Protein AF-A0A382SA93-F1 (afdb_monomer_lite)

InterPro domains:
  IPR006538 Cobalt chelatase, CobT subunit [PF06213] (8-144)

Structure (mmCIF, N/CA/C/O backbone):
data_AF-A0A382SA93-F1
#
_entry.id   AF-A0A382SA93-F1
#
loop_
_atom_site.group_PDB
_atom_site.id
_atom_site.type_symbol
_atom_site.label_atom_id
_atom_site.label_alt_id
_atom_site.label_comp_id
_atom_site.label_asym_id
_atom_site.label_entity_id
_atom_site.label_seq_id
_atom_site.pdbx_PDB_ins_code
_atom_site.Cartn_x
_atom_site.Cartn_y
_atom_site.Cartn_z
_atom_site.occupancy
_atom_site.B_iso_or_equiv
_atom_site.auth_seq_id
_atom_site.auth_comp_id
_atom_site.auth_asym_id
_atom_site.auth_atom_id
_atom_site.pdbx_PDB_model_num
ATOM 1 N N . MET A 1 1 ? 16.924 27.504 -15.536 1.00 53.50 1 MET A N 1
ATOM 2 C CA . MET A 1 1 ? 16.110 26.659 -14.627 1.00 53.50 1 MET A CA 1
ATOM 3 C C . MET A 1 1 ? 16.686 26.765 -13.222 1.00 53.50 1 MET A C 1
ATOM 5 O O . MET A 1 1 ? 17.904 26.706 -13.099 1.00 53.50 1 MET A O 1
ATOM 9 N N . SER A 1 2 ? 15.860 26.942 -12.186 1.00 67.31 2 SER A N 1
ATOM 10 C CA . SER A 1 2 ? 16.335 26.943 -10.791 1.00 67.31 2 SER A CA 1
ATOM 11 C C . SER A 1 2 ? 16.825 25.546 -10.375 1.00 67.31 2 SER A C 1
ATOM 13 O O . SER A 1 2 ? 16.361 24.535 -10.912 1.00 67.31 2 SER A O 1
ATOM 15 N N . LYS A 1 3 ? 17.764 25.467 -9.417 1.00 66.00 3 LYS A N 1
ATOM 16 C CA . LYS A 1 3 ? 18.255 24.184 -8.867 1.00 66.00 3 LYS A CA 1
ATOM 17 C C . LYS A 1 3 ? 17.110 23.316 -8.324 1.00 66.00 3 LYS A C 1
ATOM 19 O O . LYS A 1 3 ? 17.107 22.109 -8.548 1.00 66.00 3 LYS A O 1
ATOM 24 N N . GLU A 1 4 ? 16.116 23.930 -7.683 1.00 62.06 4 GLU A N 1
ATOM 25 C CA . GLU A 1 4 ? 14.923 23.246 -7.162 1.00 62.06 4 GLU A CA 1
ATOM 26 C C . GLU A 1 4 ? 14.037 22.665 -8.271 1.00 62.06 4 GLU A C 1
ATOM 28 O O . GLU A 1 4 ? 13.619 21.510 -8.184 1.00 62.06 4 GLU A O 1
ATOM 33 N N . GLY A 1 5 ? 13.810 23.417 -9.356 1.00 69.44 5 GLY A N 1
ATOM 34 C CA . GLY A 1 5 ? 13.069 22.920 -10.520 1.00 69.44 5 GLY A CA 1
ATOM 35 C C . GLY A 1 5 ? 13.755 21.721 -11.182 1.00 69.44 5 GLY A C 1
ATOM 36 O O . GLY A 1 5 ? 13.088 20.791 -11.631 1.00 69.44 5 GLY A O 1
ATOM 37 N N . ASN A 1 6 ? 15.092 21.693 -11.175 1.00 81.00 6 ASN A N 1
ATOM 38 C CA . ASN A 1 6 ? 15.869 20.554 -11.666 1.00 81.00 6 ASN A CA 1
ATOM 39 C C . ASN A 1 6 ? 15.702 19.307 -10.772 1.00 81.00 6 ASN A C 1
ATOM 41 O O . ASN A 1 6 ? 15.526 18.200 -11.279 1.00 81.00 6 ASN A O 1
ATOM 45 N N . LEU A 1 7 ? 15.695 19.462 -9.443 1.00 85.38 7 LEU A N 1
ATOM 46 C CA . LEU A 1 7 ? 15.497 18.337 -8.521 1.00 85.38 7 LEU A CA 1
ATOM 47 C C . LEU A 1 7 ? 14.106 17.701 -8.674 1.00 85.38 7 LEU A C 1
ATOM 49 O O . LEU A 1 7 ? 14.011 16.477 -8.791 1.00 85.38 7 LEU A O 1
ATOM 53 N N . LYS A 1 8 ? 13.042 18.515 -8.707 1.00 83.88 8 LYS A N 1
ATOM 54 C CA . LYS A 1 8 ? 11.658 18.028 -8.853 1.00 83.88 8 LYS A CA 1
ATOM 55 C C . LYS A 1 8 ? 11.468 17.255 -10.160 1.00 83.88 8 LYS A C 1
ATOM 57 O O . LYS A 1 8 ? 10.897 16.166 -10.153 1.00 83.88 8 LYS A O 1
ATOM 62 N N . GLU A 1 9 ? 12.014 17.764 -11.264 1.00 83.44 9 GLU A N 1
ATOM 63 C CA . GLU A 1 9 ? 11.938 17.095 -12.567 1.00 83.44 9 GLU A CA 1
ATOM 64 C C . GLU A 1 9 ? 12.712 15.766 -12.581 1.00 83.44 9 GLU A C 1
ATOM 66 O O . GLU A 1 9 ? 12.193 14.748 -13.043 1.00 83.44 9 GLU A O 1
ATOM 71 N N . ARG A 1 10 ? 13.922 15.724 -12.006 1.00 88.12 10 ARG A N 1
ATOM 72 C CA . ARG A 1 10 ? 14.692 14.473 -11.877 1.00 88.12 10 ARG A CA 1
ATOM 73 C C . ARG A 1 10 ? 13.966 13.441 -11.019 1.00 88.12 10 ARG A C 1
ATOM 75 O O . ARG A 1 10 ? 13.938 12.262 -11.372 1.00 88.12 10 ARG A O 1
ATOM 82 N N . PHE A 1 11 ? 13.351 13.870 -9.919 1.00 90.06 11 PHE A N 1
ATOM 83 C CA . PHE A 1 11 ? 12.553 12.986 -9.074 1.00 90.06 11 PHE A CA 1
ATOM 84 C C . PHE A 1 11 ? 11.340 12.435 -9.833 1.00 90.06 11 PHE A C 1
ATOM 86 O O . PHE A 1 11 ? 11.116 11.225 -9.830 1.00 90.06 11 PHE A O 1
ATOM 93 N N . LYS A 1 12 ? 10.622 13.284 -10.578 1.00 86.81 12 LYS A N 1
ATOM 94 C CA . LYS A 1 12 ? 9.511 12.870 -11.447 1.00 86.81 12 LYS A CA 1
ATOM 95 C C . LYS A 1 12 ? 9.940 11.798 -12.449 1.00 86.81 12 LYS A C 1
ATOM 97 O O . LYS A 1 12 ? 9.271 10.774 -12.586 1.00 86.81 12 LYS A O 1
ATOM 102 N N . GLN A 1 13 ? 11.075 11.996 -13.115 1.00 88.25 13 GLN A N 1
ATOM 103 C CA . GLN A 1 13 ? 11.628 11.026 -14.064 1.00 88.25 13 GLN A CA 1
ATOM 104 C C . GLN A 1 13 ? 11.987 9.695 -13.391 1.00 88.25 13 GLN A C 1
ATOM 106 O O . GLN A 1 13 ? 11.700 8.632 -13.949 1.00 88.25 13 GLN A O 1
ATOM 111 N N . ALA A 1 14 ? 12.553 9.731 -12.182 1.00 92.06 14 ALA A N 1
ATOM 112 C CA . ALA A 1 14 ? 12.871 8.530 -11.413 1.00 92.06 14 ALA A CA 1
ATOM 113 C C . ALA A 1 14 ? 11.608 7.751 -11.000 1.00 92.06 14 ALA A C 1
ATOM 115 O O . ALA A 1 14 ? 11.563 6.522 -11.137 1.00 92.06 14 ALA A O 1
ATOM 116 N N . LEU A 1 15 ? 10.565 8.455 -10.548 1.00 91.88 15 LEU A N 1
ATOM 117 C CA . LEU A 1 15 ? 9.261 7.869 -10.231 1.00 91.88 15 LEU A CA 1
ATOM 118 C C . LEU A 1 15 ? 8.642 7.188 -11.456 1.00 91.88 15 LEU A C 1
ATOM 120 O O . LEU A 1 15 ? 8.280 6.015 -11.396 1.00 91.88 15 LEU A O 1
ATOM 124 N N . LEU A 1 16 ? 8.592 7.892 -12.586 1.00 88.69 16 LEU A N 1
ATOM 125 C CA . LEU A 1 16 ? 8.036 7.385 -13.842 1.00 88.69 16 LEU A CA 1
ATOM 126 C C . LEU A 1 16 ? 8.785 6.158 -14.358 1.00 88.69 16 LEU A C 1
ATOM 128 O O . LEU A 1 16 ? 8.160 5.177 -14.755 1.00 88.69 16 LEU A O 1
ATOM 132 N N . SER A 1 17 ? 10.116 6.195 -14.333 1.00 90.50 17 SER A N 1
ATOM 133 C CA . SER A 1 17 ? 10.948 5.078 -14.789 1.00 90.50 17 SER A CA 1
ATOM 134 C C . SER A 1 17 ? 10.714 3.832 -13.938 1.00 90.50 17 SER A C 1
ATOM 136 O O . SER A 1 17 ? 10.541 2.743 -14.478 1.00 90.50 17 SER A O 1
ATOM 138 N N . THR A 1 18 ? 10.608 4.002 -12.617 1.00 92.94 18 THR A N 1
ATOM 139 C CA . THR A 1 18 ? 10.286 2.891 -11.711 1.00 92.94 18 THR A CA 1
ATOM 140 C C . THR A 1 18 ? 8.873 2.364 -11.975 1.00 92.94 18 THR A C 1
ATOM 142 O O . THR A 1 18 ? 8.683 1.159 -12.118 1.00 92.94 18 THR A O 1
ATOM 145 N N . ALA A 1 19 ? 7.882 3.251 -12.100 1.00 93.12 19 ALA A N 1
ATOM 146 C CA . ALA A 1 19 ? 6.489 2.868 -12.319 1.00 93.12 19 ALA A CA 1
ATOM 147 C C . ALA A 1 19 ? 6.297 2.050 -13.603 1.00 93.12 19 ALA A C 1
ATOM 149 O O . ALA A 1 19 ? 5.533 1.086 -13.599 1.00 93.12 19 ALA A O 1
ATOM 150 N N . LYS A 1 20 ? 7.005 2.392 -14.689 1.00 92.94 20 LYS A N 1
ATOM 151 C CA . LYS A 1 20 ? 6.997 1.613 -15.941 1.00 92.94 20 LYS A CA 1
ATOM 152 C C . LYS A 1 20 ? 7.441 0.178 -15.719 1.00 92.94 20 LYS A C 1
ATOM 154 O O . LYS A 1 20 ? 6.752 -0.734 -16.152 1.00 92.94 20 LYS A O 1
ATOM 159 N N . VAL A 1 21 ? 8.561 0.004 -15.021 1.00 93.88 21 VAL A N 1
ATOM 160 C CA . VAL A 1 21 ? 9.134 -1.317 -14.743 1.00 93.88 21 VAL A CA 1
ATOM 161 C C . VAL A 1 21 ? 8.233 -2.111 -13.800 1.00 93.88 21 VAL A C 1
ATOM 163 O O . VAL A 1 21 ? 7.975 -3.273 -14.055 1.00 93.88 21 VAL A O 1
ATOM 166 N N . ILE A 1 22 ? 7.699 -1.493 -12.742 1.00 95.00 22 ILE A N 1
ATOM 167 C CA . ILE A 1 22 ? 6.792 -2.183 -11.808 1.00 95.00 22 ILE A CA 1
ATOM 168 C C . ILE A 1 22 ? 5.497 -2.617 -12.507 1.00 95.00 22 ILE A C 1
ATOM 170 O O . ILE A 1 22 ? 4.982 -3.700 -12.240 1.00 95.00 22 ILE A O 1
ATOM 174 N N . SER A 1 23 ? 4.943 -1.757 -13.364 1.00 94.06 23 SER A N 1
ATOM 175 C CA . SER A 1 23 ? 3.649 -1.996 -14.013 1.00 94.06 23 SER A CA 1
ATOM 176 C C . SER A 1 23 ? 3.717 -2.836 -15.287 1.00 94.06 23 SER A C 1
ATOM 178 O O . SER A 1 23 ? 2.661 -3.152 -15.831 1.00 94.06 23 SER A O 1
ATOM 180 N N . ASP A 1 24 ? 4.918 -3.157 -15.778 1.00 91.94 24 ASP A N 1
ATOM 181 C CA . ASP A 1 24 ? 5.179 -3.668 -17.132 1.00 91.94 24 ASP A CA 1
ATOM 182 C C . ASP A 1 24 ? 4.532 -2.834 -18.256 1.00 91.94 24 ASP A C 1
ATOM 184 O O . ASP A 1 24 ? 4.317 -3.316 -19.369 1.00 91.94 24 ASP A O 1
ATOM 188 N N . ASP A 1 25 ? 4.222 -1.560 -17.995 1.00 87.69 25 ASP A N 1
ATOM 189 C CA . ASP A 1 25 ? 3.670 -0.657 -18.998 1.00 87.69 25 ASP A CA 1
ATOM 190 C C . ASP A 1 25 ? 4.678 0.416 -19.410 1.00 87.69 25 ASP A C 1
ATOM 192 O O . ASP A 1 25 ? 4.729 1.532 -18.880 1.00 87.69 25 ASP A O 1
ATOM 196 N N . TYR A 1 26 ? 5.442 0.095 -20.450 1.00 82.44 26 TYR A N 1
ATOM 197 C CA . TYR A 1 26 ? 6.391 1.014 -21.074 1.00 82.44 26 TYR A CA 1
ATOM 198 C C . TYR A 1 26 ? 5.718 2.175 -21.825 1.00 82.44 26 TYR A C 1
ATOM 200 O O . TYR A 1 26 ? 6.393 3.161 -22.146 1.00 82.44 26 TYR A O 1
ATOM 208 N N . LYS A 1 27 ? 4.398 2.111 -22.069 1.00 78.56 27 LYS A N 1
ATOM 209 C CA . LYS A 1 27 ? 3.625 3.164 -22.747 1.00 78.56 27 LYS A CA 1
ATOM 210 C C . LYS A 1 27 ? 3.255 4.324 -21.825 1.00 78.56 27 LYS A C 1
ATOM 212 O O . LYS A 1 27 ? 2.728 5.317 -22.324 1.00 78.56 27 LYS A O 1
ATOM 217 N N . ILE A 1 28 ? 3.543 4.258 -20.520 1.00 69.25 28 ILE A N 1
ATOM 218 C CA . ILE A 1 28 ? 3.392 5.411 -19.617 1.00 69.25 28 ILE A CA 1
ATOM 219 C C . ILE A 1 28 ? 4.270 6.553 -20.159 1.00 69.25 28 ILE A C 1
ATOM 221 O O . ILE A 1 28 ? 5.496 6.442 -20.215 1.00 69.25 28 ILE A O 1
ATOM 225 N N . LYS A 1 29 ? 3.664 7.651 -20.615 1.00 59.25 29 LYS A N 1
ATOM 226 C CA . LYS A 1 29 ? 4.391 8.798 -21.180 1.00 59.25 29 LYS A CA 1
ATOM 227 C C . LYS A 1 29 ? 4.483 9.936 -20.172 1.00 59.25 29 LYS A C 1
ATOM 229 O O . LYS A 1 29 ? 3.592 10.130 -19.356 1.00 59.25 29 LYS A O 1
ATOM 234 N N . ILE A 1 30 ? 5.578 10.690 -20.261 1.00 54.16 30 ILE A N 1
ATOM 235 C CA . ILE A 1 30 ? 5.707 11.989 -19.602 1.00 54.16 30 ILE A CA 1
ATOM 236 C C . ILE A 1 30 ? 5.034 12.993 -20.534 1.00 54.16 30 ILE A C 1
ATOM 238 O O . ILE A 1 30 ? 5.672 13.455 -21.480 1.00 54.16 30 ILE A O 1
ATOM 242 N N . ASP A 1 31 ? 3.757 13.307 -20.330 1.00 47.47 31 ASP A N 1
ATOM 243 C CA . ASP A 1 31 ? 3.177 14.429 -21.064 1.00 47.47 31 ASP A CA 1
ATOM 244 C C . ASP A 1 31 ? 3.765 15.724 -20.498 1.00 47.47 31 ASP A C 1
ATOM 246 O O . ASP A 1 31 ? 3.391 16.208 -19.433 1.00 47.47 31 ASP A O 1
ATOM 250 N N . LYS A 1 32 ? 4.749 16.277 -21.217 1.00 46.44 32 LYS A N 1
ATOM 251 C CA . LYS A 1 32 ? 5.369 17.570 -20.897 1.00 46.44 32 LYS A CA 1
ATOM 252 C C . LYS A 1 32 ? 4.448 18.760 -21.198 1.00 46.44 32 LYS A C 1
ATOM 254 O O . LYS A 1 32 ? 4.855 19.888 -20.944 1.00 46.44 32 LYS A O 1
ATOM 259 N N . LYS A 1 33 ? 3.255 18.544 -21.774 1.00 39.22 33 LYS A N 1
ATOM 260 C CA . LYS A 1 33 ? 2.460 19.642 -22.345 1.00 39.22 33 LYS A CA 1
ATOM 261 C C . LYS A 1 33 ? 0.947 19.668 -22.127 1.00 39.22 33 LYS A C 1
ATOM 263 O O . LYS A 1 33 ? 0.387 20.680 -22.513 1.00 39.22 33 LYS A O 1
ATOM 268 N N . ASN A 1 34 ? 0.267 18.693 -21.514 1.00 34.22 34 ASN A N 1
ATOM 269 C CA . ASN A 1 34 ? -1.204 18.759 -21.440 1.00 34.22 34 ASN A CA 1
ATOM 270 C C . ASN A 1 34 ? -1.802 18.309 -20.100 1.00 34.22 34 ASN A C 1
ATOM 272 O O . ASN A 1 34 ? -1.533 17.216 -19.617 1.00 34.22 34 ASN A O 1
ATOM 276 N N . LYS A 1 35 ? -2.687 19.161 -19.568 1.00 42.69 35 LYS A N 1
ATOM 277 C CA . LYS A 1 35 ? -3.517 19.000 -18.360 1.00 42.69 35 LYS A CA 1
ATOM 278 C C . LYS A 1 35 ? -4.678 17.988 -18.514 1.00 42.69 35 LYS A C 1
ATOM 280 O O . LYS A 1 35 ? -5.655 18.084 -17.781 1.00 42.69 35 LYS A O 1
ATOM 285 N N . SER A 1 36 ? -4.655 17.066 -19.483 1.00 43.81 36 SER A N 1
ATOM 286 C CA . SER A 1 36 ? -5.890 16.336 -19.847 1.00 43.81 36 SER A CA 1
ATOM 287 C C . SER A 1 36 ? -5.750 14.953 -20.504 1.00 43.81 36 SER A C 1
ATOM 289 O O . SER A 1 36 ? -6.687 14.496 -21.161 1.00 43.81 36 SER A O 1
ATOM 291 N N . SER A 1 37 ? -4.649 14.221 -20.322 1.00 37.34 37 SER A N 1
ATOM 292 C CA . SER A 1 37 ? -4.496 12.868 -20.888 1.00 37.34 37 SER A CA 1
ATOM 293 C C . SER A 1 37 ? -4.420 11.776 -19.813 1.00 37.34 37 SER A C 1
ATOM 295 O O . SER A 1 37 ? -3.552 11.763 -18.950 1.00 37.34 37 SER A O 1
ATOM 297 N N . LYS A 1 38 ? -5.349 10.815 -19.931 1.00 44.22 38 LYS A N 1
ATOM 298 C CA . LYS A 1 38 ? -5.686 9.641 -19.089 1.00 44.22 38 LYS A CA 1
ATOM 299 C C . LYS A 1 38 ? -4.559 8.632 -18.762 1.00 44.22 38 LYS A C 1
ATOM 301 O O . LYS A 1 38 ? -4.835 7.446 -18.583 1.00 44.22 38 LYS A O 1
ATOM 306 N N . ASN A 1 39 ? -3.301 9.041 -18.655 1.00 42.22 39 ASN A N 1
ATOM 307 C CA . ASN A 1 39 ? -2.175 8.133 -18.447 1.00 42.22 39 ASN A CA 1
ATOM 308 C C . ASN A 1 39 ? -1.451 8.455 -17.145 1.00 42.22 39 ASN A C 1
ATOM 310 O O . ASN A 1 39 ? -0.462 9.167 -17.172 1.00 42.22 39 ASN A O 1
ATOM 314 N N . MET A 1 40 ? -1.935 7.875 -16.035 1.00 47.38 40 MET A N 1
ATOM 315 C CA . MET A 1 40 ? -1.449 8.124 -14.671 1.00 47.38 40 MET A CA 1
ATOM 316 C C . MET A 1 40 ? -1.363 9.624 -14.384 1.00 47.38 40 MET A C 1
ATOM 318 O O . MET A 1 40 ? -0.351 10.241 -14.691 1.00 47.38 40 MET A O 1
ATOM 322 N N . ASP A 1 41 ? -2.386 10.194 -13.743 1.00 48.22 41 ASP A N 1
ATOM 323 C CA . ASP A 1 41 ? -2.268 11.517 -13.124 1.00 48.22 41 ASP A CA 1
ATOM 324 C C . ASP A 1 41 ? -1.146 11.454 -12.071 1.00 48.22 41 ASP A C 1
ATOM 326 O O . ASP A 1 41 ? -1.345 11.121 -10.894 1.00 48.22 41 ASP A O 1
ATOM 330 N N . PHE A 1 42 ? 0.084 11.664 -12.540 1.00 51.41 42 PHE A N 1
ATOM 331 C CA . PHE A 1 42 ? 1.222 12.060 -11.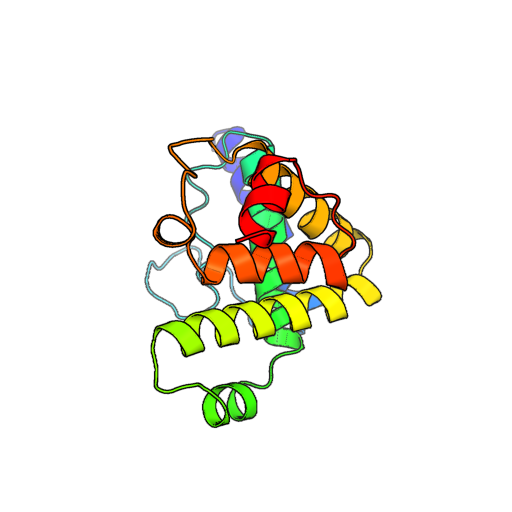748 1.00 51.41 42 PHE A CA 1
ATOM 332 C C . PHE A 1 42 ? 0.857 13.459 -11.308 1.00 51.41 42 PHE A C 1
ATOM 334 O O . PHE A 1 42 ? 0.976 14.402 -12.088 1.00 51.41 42 PHE A O 1
ATOM 341 N N . PHE A 1 43 ? 0.310 13.525 -10.095 1.00 53.78 43 PHE A N 1
ATOM 342 C CA . PHE A 1 43 ? -0.022 14.747 -9.386 1.00 53.78 43 PHE A CA 1
ATOM 343 C C . PHE A 1 43 ? 0.998 15.844 -9.702 1.00 53.78 43 PHE A C 1
ATOM 345 O O . PHE A 1 43 ? 2.202 15.572 -9.769 1.00 53.78 43 PHE A O 1
ATOM 352 N N . GLU A 1 44 ? 0.512 17.069 -9.899 1.00 55.19 44 GLU A N 1
ATOM 353 C CA . GLU A 1 44 ? 1.364 18.252 -9.909 1.00 55.19 44 GLU A CA 1
ATOM 354 C C . GLU A 1 44 ? 2.240 18.193 -8.646 1.00 55.19 44 GLU A C 1
ATOM 356 O O . GLU A 1 44 ? 1.756 18.262 -7.517 1.00 55.19 44 GLU A O 1
ATOM 361 N N . LEU A 1 45 ? 3.544 17.957 -8.837 1.00 63.69 45 LEU A N 1
ATOM 362 C CA . LEU A 1 45 ? 4.556 17.818 -7.781 1.00 63.69 45 LEU A CA 1
ATOM 363 C C . LEU A 1 45 ? 4.888 19.183 -7.147 1.00 63.69 45 LEU A C 1
ATOM 365 O O . LEU A 1 45 ? 6.030 19.463 -6.768 1.00 63.69 45 LEU A O 1
ATOM 369 N N . ASP A 1 46 ? 3.895 20.060 -7.067 1.00 57.81 46 ASP A N 1
ATOM 370 C CA . ASP A 1 46 ? 4.065 21.447 -6.662 1.00 57.81 46 ASP A CA 1
ATOM 371 C C . ASP A 1 46 ? 4.454 21.509 -5.179 1.00 57.81 46 ASP A C 1
ATOM 373 O O . ASP A 1 46 ? 5.358 22.261 -4.809 1.00 57.81 46 ASP A O 1
ATOM 377 N N . ASN A 1 47 ? 3.938 20.570 -4.375 1.00 65.19 47 ASN A N 1
ATOM 378 C CA . ASN A 1 47 ? 4.199 20.428 -2.939 1.00 65.19 47 ASN A CA 1
ATOM 379 C C . ASN A 1 47 ? 5.239 19.333 -2.618 1.00 65.19 47 ASN A C 1
ATOM 381 O O . ASN A 1 47 ? 4.932 18.352 -1.949 1.00 65.19 47 ASN A O 1
ATOM 385 N N . LEU A 1 48 ? 6.468 19.482 -3.121 1.00 79.62 48 LEU A N 1
ATOM 386 C CA . LEU A 1 48 ? 7.645 18.669 -2.758 1.00 79.62 48 LEU A CA 1
ATOM 387 C C . LEU A 1 48 ? 8.587 19.498 -1.875 1.00 79.62 48 LEU A C 1
ATOM 389 O O . LEU A 1 48 ? 9.646 19.935 -2.329 1.00 79.62 48 LEU A O 1
ATOM 393 N N . ASN A 1 49 ? 8.170 19.766 -0.638 1.00 83.31 49 ASN A N 1
ATOM 394 C CA . ASN A 1 49 ? 8.866 20.713 0.241 1.00 83.31 49 ASN A CA 1
ATOM 395 C C . ASN A 1 49 ? 9.599 20.006 1.388 1.00 83.31 49 ASN A C 1
ATOM 397 O O . ASN A 1 49 ? 10.588 20.513 1.909 1.00 83.31 49 ASN A O 1
ATOM 401 N N . THR A 1 50 ? 9.136 18.820 1.775 1.00 89.00 50 THR A N 1
ATOM 402 C CA . THR A 1 50 ? 9.647 18.059 2.915 1.00 89.00 50 THR A CA 1
ATOM 403 C C . THR A 1 50 ? 9.999 16.633 2.514 1.00 89.00 50 THR A C 1
ATOM 405 O O . THR A 1 50 ? 9.449 16.089 1.558 1.00 89.00 50 THR A O 1
ATOM 408 N N . ARG A 1 51 ? 10.868 15.969 3.288 1.00 90.75 51 ARG A N 1
ATOM 409 C CA . ARG A 1 51 ? 11.174 14.537 3.100 1.00 90.75 51 ARG A CA 1
ATOM 410 C C . ARG A 1 51 ? 9.906 13.670 3.087 1.00 90.75 51 ARG A C 1
ATOM 412 O O . ARG A 1 51 ? 9.834 12.714 2.319 1.00 90.75 51 ARG A O 1
ATOM 419 N N . PHE A 1 52 ? 8.911 14.019 3.904 1.00 90.69 52 PHE A N 1
ATOM 420 C CA . PHE A 1 52 ? 7.626 13.322 3.958 1.00 90.69 52 PHE A CA 1
ATOM 421 C C . PHE A 1 52 ? 6.898 13.354 2.616 1.00 90.69 52 PHE A C 1
ATOM 423 O O . PHE A 1 52 ? 6.354 12.331 2.203 1.00 90.69 52 PHE A O 1
ATOM 430 N N . ASP A 1 53 ? 6.962 14.478 1.900 1.00 89.88 53 ASP A N 1
ATOM 431 C CA . ASP A 1 53 ? 6.362 14.605 0.573 1.00 89.88 53 ASP A CA 1
ATOM 432 C C . ASP A 1 53 ? 7.028 13.645 -0.419 1.00 89.88 53 ASP A C 1
ATOM 434 O O . ASP A 1 53 ? 6.338 12.911 -1.125 1.00 89.88 53 ASP A O 1
ATOM 438 N N . PHE A 1 54 ? 8.365 13.570 -0.431 1.00 92.62 54 PHE A N 1
ATOM 439 C CA . PHE A 1 54 ? 9.097 12.639 -1.302 1.00 92.62 54 PHE A CA 1
ATOM 440 C C . PHE A 1 54 ? 8.717 11.178 -1.028 1.00 92.62 54 PHE A C 1
ATOM 442 O O . PHE A 1 54 ? 8.451 10.426 -1.969 1.00 92.62 54 PHE A O 1
ATOM 449 N N . ILE A 1 55 ? 8.653 10.779 0.246 1.00 94.44 55 ILE A N 1
ATOM 450 C CA . ILE A 1 55 ? 8.261 9.418 0.648 1.00 94.44 55 ILE A CA 1
ATOM 451 C C . ILE A 1 55 ? 6.824 9.128 0.212 1.00 94.44 55 ILE A C 1
ATOM 453 O O . ILE A 1 55 ? 6.562 8.081 -0.382 1.00 94.44 55 ILE A O 1
ATOM 457 N N . LYS A 1 56 ? 5.907 10.070 0.452 1.00 93.19 56 LYS A N 1
ATOM 458 C CA . LYS A 1 56 ? 4.499 9.945 0.076 1.00 93.19 56 LYS A CA 1
ATOM 459 C C . LYS A 1 56 ? 4.342 9.758 -1.428 1.00 93.19 56 LYS A C 1
ATOM 461 O O . LYS A 1 56 ? 3.740 8.775 -1.853 1.00 93.19 56 LYS A O 1
ATOM 466 N N . TYR A 1 57 ? 4.932 10.636 -2.239 1.00 92.00 57 TYR A N 1
ATOM 467 C CA . TYR A 1 57 ? 4.852 10.525 -3.697 1.00 92.00 57 TYR A CA 1
ATOM 468 C C . TYR A 1 57 ? 5.473 9.232 -4.215 1.00 92.00 57 TYR A C 1
ATOM 470 O O . TYR A 1 57 ? 4.933 8.618 -5.141 1.00 92.00 57 TYR A O 1
ATOM 478 N N . ARG A 1 58 ? 6.589 8.796 -3.620 1.00 94.69 58 ARG A N 1
ATOM 479 C CA . ARG A 1 58 ? 7.222 7.531 -3.984 1.00 94.69 58 ARG A CA 1
ATOM 480 C C . ARG A 1 58 ? 6.307 6.347 -3.695 1.00 94.69 58 ARG A C 1
ATOM 482 O O . ARG A 1 58 ? 6.038 5.565 -4.603 1.00 94.69 58 ARG A O 1
ATOM 489 N N . ALA A 1 59 ? 5.795 6.250 -2.472 1.00 95.50 59 ALA A N 1
ATOM 490 C CA . ALA A 1 59 ? 4.889 5.186 -2.064 1.00 95.50 59 ALA A CA 1
ATOM 491 C C . ALA A 1 59 ? 3.596 5.189 -2.896 1.00 95.50 59 ALA A C 1
ATOM 493 O O . ALA A 1 59 ? 3.180 4.156 -3.405 1.00 95.50 59 ALA A O 1
ATOM 494 N N . GLU A 1 60 ? 2.969 6.341 -3.120 1.00 93.75 60 GLU A N 1
ATOM 495 C CA . GLU A 1 60 ? 1.743 6.414 -3.923 1.00 93.75 60 GLU A CA 1
ATOM 496 C C . GLU A 1 60 ? 1.976 6.022 -5.388 1.00 93.75 60 GLU A C 1
ATOM 498 O O . GLU A 1 60 ? 1.139 5.341 -5.985 1.00 93.75 60 GLU A O 1
ATOM 503 N N . THR A 1 61 ? 3.119 6.404 -5.964 1.00 93.75 61 THR A N 1
ATOM 504 C CA . THR A 1 61 ? 3.485 6.010 -7.331 1.00 93.75 61 THR A CA 1
ATOM 505 C C . THR A 1 61 ? 3.702 4.503 -7.432 1.00 93.75 61 THR A C 1
ATOM 507 O O . THR A 1 61 ? 3.113 3.858 -8.304 1.00 93.75 61 THR A O 1
ATOM 510 N N . ASP A 1 62 ? 4.514 3.939 -6.534 1.00 95.94 62 ASP A N 1
ATOM 511 C CA . ASP A 1 62 ? 4.812 2.506 -6.515 1.00 95.94 62 ASP A CA 1
ATOM 512 C C . ASP A 1 62 ? 3.511 1.698 -6.313 1.00 95.94 62 ASP A C 1
ATOM 514 O O . ASP A 1 62 ? 3.256 0.739 -7.040 1.00 95.94 62 ASP A O 1
ATOM 518 N N . SER A 1 63 ? 2.621 2.145 -5.419 1.00 96.06 63 SER A N 1
ATOM 519 C CA . SER A 1 63 ? 1.305 1.535 -5.162 1.00 96.06 63 SER A CA 1
ATOM 520 C C . SER A 1 63 ? 0.409 1.515 -6.407 1.00 96.06 63 SER A C 1
ATOM 522 O O . SER A 1 63 ? -0.131 0.469 -6.784 1.00 96.06 63 SER A O 1
ATOM 524 N N . LYS A 1 64 ? 0.294 2.646 -7.118 1.00 93.69 64 LYS A N 1
ATOM 525 C CA . LYS A 1 64 ? -0.474 2.722 -8.373 1.00 93.69 64 LYS A CA 1
ATOM 526 C C . LYS A 1 64 ? 0.103 1.794 -9.446 1.00 93.69 64 LYS A C 1
ATOM 528 O O . LYS A 1 64 ? -0.662 1.158 -10.176 1.00 93.69 64 LYS A O 1
ATOM 533 N N . ALA A 1 65 ? 1.430 1.711 -9.550 1.00 95.50 65 ALA A N 1
ATOM 534 C CA . ALA A 1 65 ? 2.096 0.842 -10.516 1.00 95.50 65 ALA A CA 1
ATOM 535 C C . ALA A 1 65 ? 1.848 -0.641 -10.202 1.00 95.50 65 ALA A C 1
ATOM 537 O O . ALA A 1 65 ? 1.492 -1.403 -11.101 1.00 95.50 65 ALA A O 1
ATOM 538 N N . LEU A 1 66 ? 1.927 -1.032 -8.927 1.00 97.00 66 LEU A N 1
ATOM 539 C CA . LEU A 1 66 ? 1.588 -2.382 -8.474 1.00 97.00 66 LEU A CA 1
ATOM 540 C C . LEU A 1 66 ? 0.126 -2.729 -8.728 1.00 97.00 66 LEU A C 1
ATOM 542 O O . LEU A 1 66 ? -0.169 -3.827 -9.192 1.00 97.00 66 LEU A O 1
ATOM 546 N N . ARG A 1 67 ? -0.802 -1.802 -8.473 1.00 96.06 67 ARG A N 1
ATOM 547 C CA . ARG A 1 67 ? -2.215 -2.028 -8.794 1.00 96.06 67 ARG A CA 1
ATOM 548 C C . ARG A 1 67 ? -2.399 -2.275 -10.286 1.00 96.06 67 ARG A C 1
ATOM 550 O O . ARG A 1 67 ? -3.133 -3.177 -10.661 1.00 96.06 67 ARG A O 1
ATOM 557 N N . LYS A 1 68 ? -1.710 -1.525 -11.146 1.00 94.75 68 LYS A N 1
ATOM 558 C CA . LYS A 1 68 ? -1.752 -1.760 -12.594 1.00 94.75 68 LYS A CA 1
ATOM 559 C C . LYS A 1 68 ? -1.191 -3.131 -12.989 1.00 94.75 68 LYS A C 1
ATOM 561 O O . LYS A 1 68 ? -1.755 -3.769 -13.869 1.00 94.75 68 LYS A O 1
ATOM 566 N N . LYS A 1 69 ? -0.125 -3.578 -12.321 1.00 95.50 69 LYS A N 1
ATOM 567 C CA . LYS A 1 69 ? 0.501 -4.888 -12.535 1.00 95.50 69 LYS A CA 1
ATOM 568 C C . LYS A 1 69 ? -0.386 -6.054 -12.089 1.00 95.50 69 LYS A C 1
ATOM 570 O O . LYS A 1 69 ? -0.505 -7.042 -12.806 1.00 95.50 69 LYS A O 1
ATOM 575 N N . PHE A 1 70 ? -0.967 -5.957 -10.893 1.00 96.75 70 PHE A N 1
ATOM 576 C CA . PHE A 1 70 ? -1.576 -7.091 -10.186 1.00 96.75 70 PHE A CA 1
ATOM 577 C C . PHE A 1 70 ? -3.104 -7.068 -10.125 1.00 96.75 70 PHE A C 1
ATOM 579 O O . PHE A 1 70 ? -3.713 -8.076 -9.754 1.00 96.75 70 PHE A O 1
ATOM 586 N N . SER A 1 71 ? -3.745 -5.946 -10.452 1.00 96.50 71 SER A N 1
ATOM 587 C CA . SER A 1 71 ? -5.202 -5.845 -10.471 1.00 96.50 71 SER A CA 1
ATOM 588 C C . SER A 1 71 ? -5.743 -6.168 -11.856 1.00 96.50 71 SER A C 1
ATOM 590 O O . SER A 1 71 ? -5.424 -5.507 -12.847 1.00 96.50 71 SER A O 1
ATOM 592 N N . ASN A 1 72 ? -6.628 -7.160 -11.930 1.00 96.62 72 ASN A N 1
ATOM 593 C CA . ASN A 1 72 ? -7.401 -7.402 -13.138 1.00 96.62 72 ASN A CA 1
ATOM 594 C C . ASN A 1 72 ? -8.638 -6.496 -13.133 1.00 96.62 72 ASN A C 1
ATOM 596 O O . ASN A 1 72 ? -9.596 -6.740 -12.403 1.00 96.62 72 ASN A O 1
ATOM 600 N N . ASN A 1 73 ? -8.647 -5.475 -13.992 1.00 94.06 73 ASN A N 1
ATOM 601 C CA . ASN A 1 73 ? -9.724 -4.482 -14.036 1.00 94.06 73 ASN A CA 1
ATOM 602 C C . ASN A 1 73 ? -11.109 -5.083 -14.344 1.00 94.06 73 ASN A C 1
ATOM 604 O O . ASN A 1 73 ? -12.117 -4.554 -13.881 1.00 94.06 73 ASN A O 1
ATOM 608 N N . ARG A 1 74 ? -11.184 -6.179 -15.115 1.00 97.06 74 ARG A N 1
ATOM 609 C CA . ARG A 1 74 ? -12.458 -6.854 -15.413 1.00 97.06 74 ARG A CA 1
ATOM 610 C C . ARG A 1 74 ? -13.005 -7.533 -14.160 1.00 97.06 74 ARG A C 1
ATOM 612 O O . ARG A 1 74 ? -14.164 -7.320 -13.824 1.00 97.06 74 ARG A O 1
ATOM 619 N N . VAL A 1 75 ? -12.165 -8.292 -13.455 1.00 97.50 75 VAL A N 1
ATOM 620 C CA . VAL A 1 75 ? -12.539 -8.977 -12.204 1.00 97.50 75 VAL A CA 1
ATOM 621 C C . VAL A 1 75 ? -12.855 -7.967 -11.102 1.00 97.50 75 VAL A C 1
ATOM 623 O O . VAL A 1 75 ? -13.865 -8.105 -10.419 1.00 97.50 75 VAL A O 1
ATOM 626 N N . TYR A 1 76 ? -12.040 -6.921 -10.970 1.00 97.06 76 TYR A N 1
ATOM 627 C CA . TYR A 1 76 ? -12.256 -5.847 -10.004 1.00 97.06 76 TYR A CA 1
ATOM 628 C C . TYR A 1 76 ? -13.612 -5.154 -10.214 1.00 97.06 76 TYR A C 1
ATOM 630 O O . TYR A 1 76 ? -14.372 -4.972 -9.269 1.00 97.06 76 TYR A O 1
ATOM 638 N N . LYS A 1 77 ? -13.959 -4.812 -11.463 1.00 96.75 77 LYS A N 1
ATOM 639 C CA . LYS A 1 77 ? -15.252 -4.186 -11.780 1.00 96.75 77 LYS A CA 1
ATOM 640 C C . LYS A 1 77 ? -16.435 -5.130 -11.593 1.00 96.75 77 LYS A C 1
ATOM 642 O O . LYS A 1 77 ? -17.484 -4.674 -11.154 1.00 96.75 77 LYS A O 1
ATOM 647 N N . LEU A 1 78 ? -16.273 -6.414 -11.919 1.00 97.62 78 LEU A N 1
ATOM 648 C CA . LEU A 1 78 ? -17.324 -7.420 -11.746 1.00 97.62 78 LEU A CA 1
ATOM 649 C C . LEU A 1 78 ? -17.725 -7.576 -10.272 1.00 97.62 78 LEU A C 1
ATOM 651 O O . LEU A 1 78 ? -18.900 -7.760 -9.978 1.00 97.62 78 LEU A O 1
ATOM 655 N N . ASN A 1 79 ? -16.755 -7.462 -9.363 1.00 96.31 79 ASN A N 1
ATOM 656 C CA . ASN A 1 79 ? -16.955 -7.617 -7.921 1.00 96.31 79 ASN A CA 1
ATOM 657 C C . ASN A 1 79 ? -17.150 -6.282 -7.179 1.00 96.31 79 ASN A C 1
ATOM 659 O O . ASN A 1 79 ? -17.184 -6.268 -5.950 1.00 96.31 79 ASN A O 1
ATOM 663 N N . LEU A 1 80 ? -17.257 -5.157 -7.895 1.00 96.25 80 LEU A N 1
ATOM 664 C CA . LEU A 1 80 ? -17.361 -3.837 -7.281 1.00 96.25 80 LEU A CA 1
ATOM 665 C C . LEU A 1 80 ? -18.696 -3.698 -6.521 1.00 96.25 80 LEU A C 1
ATOM 667 O O . LEU A 1 80 ? -19.759 -3.798 -7.143 1.00 96.25 80 LEU A O 1
ATOM 671 N N . PRO A 1 81 ? -18.683 -3.417 -5.204 1.00 96.31 81 PRO A N 1
ATOM 672 C CA . PRO A 1 81 ? -19.915 -3.250 -4.444 1.00 96.31 81 PRO A CA 1
ATOM 673 C C . PRO A 1 81 ? -20.737 -2.045 -4.915 1.00 96.31 81 PRO A C 1
ATOM 675 O O . PRO A 1 81 ? -20.190 -1.005 -5.285 1.00 96.31 81 PRO A O 1
ATOM 678 N N . LYS A 1 82 ? -22.069 -2.166 -4.835 1.00 93.88 82 LYS A N 1
ATOM 679 C CA . LYS A 1 82 ? -22.999 -1.063 -5.139 1.00 93.88 82 LYS A CA 1
ATOM 680 C C . LYS A 1 82 ? -23.071 -0.023 -4.015 1.00 93.88 82 LYS A C 1
ATOM 682 O O . LYS A 1 82 ? -23.241 1.159 -4.289 1.00 93.88 82 LYS A O 1
ATOM 687 N N . ASN A 1 83 ? -22.952 -0.459 -2.759 1.00 94.19 83 ASN A N 1
ATOM 688 C CA . 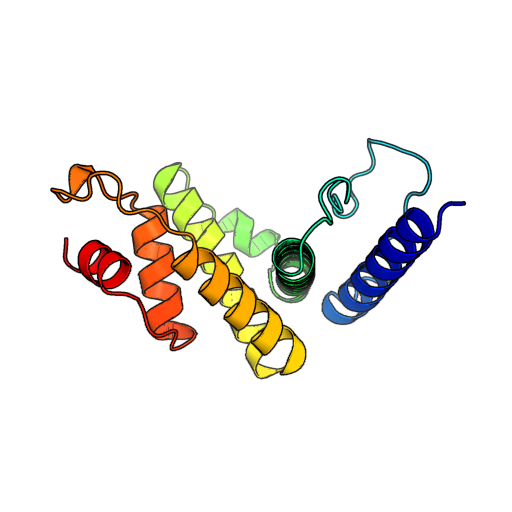ASN A 1 83 ? -22.960 0.425 -1.593 1.00 94.19 83 ASN A CA 1
ATOM 689 C C . ASN A 1 83 ? -21.649 1.229 -1.521 1.00 94.19 83 ASN A C 1
ATOM 691 O O . ASN A 1 83 ? -20.568 0.650 -1.633 1.00 94.19 83 ASN A O 1
ATOM 695 N N . SER A 1 84 ? -21.745 2.544 -1.310 1.00 89.75 84 SER A N 1
ATOM 696 C CA . SER A 1 84 ? -20.596 3.459 -1.288 1.00 89.75 84 SER A CA 1
ATOM 697 C C . SER A 1 84 ? -19.573 3.116 -0.202 1.00 89.75 84 SER A C 1
ATOM 699 O O . SER A 1 84 ? -18.383 3.045 -0.500 1.00 89.75 84 SER A O 1
ATOM 701 N N . SER A 1 85 ? -20.018 2.833 1.022 1.00 88.38 85 SER A N 1
ATOM 702 C CA . SER A 1 85 ? -19.141 2.440 2.130 1.00 88.38 85 SER A CA 1
ATOM 703 C C . SER A 1 85 ? -18.414 1.130 1.821 1.00 88.38 85 SER A C 1
ATOM 705 O O . SER A 1 85 ? -17.191 1.063 1.920 1.00 88.38 85 SER A O 1
ATOM 707 N N . CYS A 1 86 ? -19.133 0.101 1.358 1.00 94.00 86 CYS A N 1
ATOM 708 C CA . CYS A 1 86 ? -18.518 -1.170 0.956 1.00 94.00 86 CYS A CA 1
ATOM 709 C C . CYS A 1 86 ? -17.543 -0.994 -0.214 1.00 94.00 86 CYS A C 1
ATOM 711 O O . CYS A 1 86 ? -16.511 -1.660 -0.260 1.00 94.00 86 CYS A O 1
ATOM 713 N N . LYS A 1 87 ? -17.848 -0.090 -1.149 1.00 96.06 87 LYS A N 1
ATOM 714 C CA . LYS A 1 87 ? -16.979 0.227 -2.281 1.00 96.06 87 LYS A CA 1
ATOM 715 C C . LYS A 1 87 ? -15.643 0.812 -1.819 1.00 96.06 87 LYS A C 1
ATOM 717 O O . LYS A 1 87 ? -14.613 0.363 -2.312 1.00 96.06 87 LYS A O 1
ATOM 722 N N . SER A 1 88 ? -15.639 1.733 -0.853 1.00 95.00 88 SER A N 1
ATOM 723 C CA . SER A 1 88 ? -14.397 2.280 -0.283 1.00 95.00 88 SER A CA 1
ATOM 724 C C . SER A 1 88 ? -13.547 1.209 0.407 1.00 95.00 88 SER A C 1
ATOM 726 O O . SER A 1 88 ? -12.332 1.171 0.212 1.00 95.00 88 SER A O 1
ATOM 728 N N . LEU A 1 89 ? -14.173 0.293 1.157 1.00 97.12 89 LEU A N 1
ATOM 729 C CA . LEU A 1 89 ? -13.465 -0.836 1.776 1.00 97.12 89 LEU A CA 1
ATOM 730 C C . LEU A 1 89 ? -12.887 -1.785 0.719 1.00 97.12 89 LEU A C 1
ATOM 732 O O . LEU A 1 89 ? -11.732 -2.200 0.815 1.00 97.12 89 LEU A O 1
ATOM 736 N N . TYR A 1 90 ? -13.660 -2.082 -0.325 1.00 97.56 90 TYR A N 1
ATOM 737 C CA . TYR A 1 90 ? -13.222 -2.922 -1.435 1.00 97.56 90 TYR A CA 1
ATOM 738 C C . TYR A 1 90 ? -12.037 -2.301 -2.190 1.00 97.56 90 TYR A C 1
ATOM 740 O O . TYR A 1 90 ? -11.020 -2.961 -2.401 1.00 97.56 90 TYR A O 1
ATOM 748 N N . GLU A 1 91 ? -12.116 -1.013 -2.522 1.00 96.62 91 GLU A N 1
ATOM 749 C CA . GLU A 1 91 ? -11.023 -0.243 -3.127 1.00 96.62 91 GLU A CA 1
ATOM 750 C C . GLU A 1 91 ? -9.742 -0.285 -2.291 1.00 96.62 91 GLU A C 1
ATOM 752 O O . GLU A 1 91 ? -8.659 -0.540 -2.829 1.00 96.62 91 GLU A O 1
ATOM 757 N N . LEU A 1 92 ? -9.866 -0.083 -0.979 1.00 97.31 92 LEU A N 1
ATOM 758 C CA . LEU A 1 92 ? -8.734 -0.121 -0.063 1.00 97.31 92 LEU A CA 1
ATOM 759 C C . LEU A 1 92 ? -8.133 -1.528 0.050 1.00 97.31 92 LEU A C 1
ATOM 761 O O . LEU A 1 92 ? -6.911 -1.674 0.011 1.00 97.31 92 LEU A O 1
ATOM 765 N N . SER A 1 93 ? -8.971 -2.564 0.135 1.00 97.50 93 SER A N 1
ATOM 766 C CA . SER A 1 93 ? -8.507 -3.954 0.188 1.00 97.50 93 SER A CA 1
ATOM 767 C C . SER A 1 93 ? -7.730 -4.345 -1.070 1.00 97.50 93 SER A C 1
ATOM 769 O O . SER A 1 93 ? -6.664 -4.948 -0.966 1.00 97.50 93 SER A O 1
ATOM 771 N N . GLU A 1 94 ? -8.194 -3.932 -2.253 1.00 98.19 94 GLU A N 1
ATOM 772 C CA . GLU A 1 94 ? -7.523 -4.239 -3.517 1.00 98.19 94 GLU A CA 1
ATOM 773 C C . GLU A 1 94 ? -6.184 -3.508 -3.638 1.00 98.19 94 GLU A C 1
ATOM 775 O O . GLU A 1 94 ? -5.197 -4.086 -4.105 1.00 98.19 94 GLU A O 1
ATOM 780 N N . LYS A 1 95 ? -6.125 -2.251 -3.181 1.00 97.56 95 LYS A N 1
ATOM 781 C CA . LYS A 1 95 ? -4.869 -1.504 -3.066 1.00 97.56 95 LYS A CA 1
ATOM 782 C C . LYS A 1 95 ? -3.876 -2.268 -2.181 1.00 97.56 95 LYS A C 1
ATOM 784 O O . LYS A 1 95 ? -2.777 -2.572 -2.639 1.00 97.56 95 LYS A O 1
ATOM 789 N N . ILE A 1 96 ? -4.276 -2.628 -0.961 1.00 97.38 96 ILE A N 1
ATOM 790 C CA . ILE A 1 96 ? -3.408 -3.321 0.004 1.00 97.38 96 ILE A CA 1
ATOM 791 C C . ILE A 1 96 ? -2.982 -4.701 -0.508 1.00 97.38 96 ILE A C 1
ATOM 793 O O . ILE A 1 96 ? -1.816 -5.063 -0.376 1.00 97.38 96 ILE A O 1
ATOM 797 N N . ARG A 1 97 ? -3.876 -5.450 -1.162 1.00 97.88 97 ARG A N 1
ATOM 798 C CA . ARG A 1 97 ? -3.548 -6.740 -1.785 1.00 97.88 97 ARG A CA 1
ATOM 799 C C . ARG A 1 97 ? -2.427 -6.595 -2.816 1.00 97.88 97 ARG A C 1
ATOM 801 O O . ARG A 1 97 ? -1.477 -7.375 -2.803 1.00 97.88 97 ARG A O 1
ATOM 808 N N . CYS A 1 98 ? -2.516 -5.594 -3.693 1.00 98.00 98 CYS A N 1
ATOM 809 C CA . CYS A 1 98 ? -1.484 -5.334 -4.699 1.00 98.00 98 CYS A CA 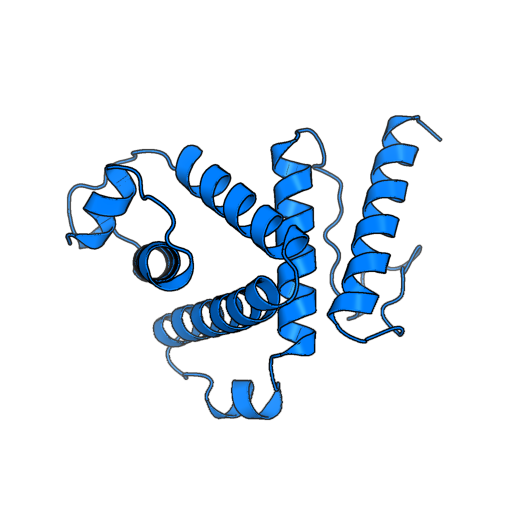1
ATOM 810 C C . CYS A 1 98 ? -0.161 -4.880 -4.063 1.00 98.00 98 CYS A C 1
ATOM 812 O O . CYS A 1 98 ? 0.906 -5.323 -4.491 1.00 98.00 98 CYS A O 1
ATOM 814 N N . GLU A 1 99 ? -0.216 -4.032 -3.033 1.00 97.81 99 GLU A N 1
ATOM 815 C CA . GLU A 1 99 ? 0.966 -3.600 -2.278 1.00 97.81 99 GLU A CA 1
ATOM 816 C C . GLU A 1 99 ? 1.651 -4.762 -1.551 1.00 97.81 99 GLU A C 1
ATOM 818 O O . GLU A 1 99 ? 2.880 -4.843 -1.558 1.00 97.81 99 GLU A O 1
ATOM 823 N N . LEU A 1 100 ? 0.879 -5.683 -0.967 1.00 97.12 100 LEU A N 1
ATOM 824 C CA . LEU A 1 100 ? 1.392 -6.874 -0.293 1.00 97.12 100 LEU A CA 1
ATOM 825 C C . LEU A 1 100 ? 2.118 -7.794 -1.280 1.00 97.12 100 LEU A C 1
ATOM 827 O O . LEU A 1 100 ? 3.260 -8.174 -1.027 1.00 97.12 100 LEU A O 1
ATOM 831 N N . LEU A 1 101 ? 1.503 -8.081 -2.434 1.00 97.31 101 LEU A N 1
ATOM 832 C CA . LEU A 1 101 ? 2.139 -8.860 -3.503 1.00 97.31 101 LEU A CA 1
ATOM 833 C C . LEU A 1 101 ? 3.444 -8.208 -3.975 1.00 97.31 101 LEU A C 1
ATOM 835 O O . LEU A 1 101 ? 4.481 -8.868 -4.047 1.00 97.31 101 LEU A O 1
ATOM 839 N N . GLY A 1 102 ? 3.425 -6.896 -4.221 1.00 96.88 102 GLY A N 1
ATOM 840 C CA . GLY A 1 102 ? 4.631 -6.155 -4.585 1.00 96.88 102 GLY A CA 1
ATOM 841 C C . GLY A 1 102 ? 5.706 -6.175 -3.506 1.00 96.88 102 GLY A C 1
ATOM 842 O O . GLY A 1 102 ? 6.888 -6.269 -3.820 1.00 96.88 102 GLY A O 1
ATOM 843 N N . SER A 1 103 ? 5.311 -6.136 -2.236 1.00 96.12 103 SER A N 1
ATOM 844 C CA . SER A 1 103 ? 6.233 -6.132 -1.097 1.00 96.12 103 SER A CA 1
ATOM 845 C C . SER A 1 103 ? 6.965 -7.457 -0.902 1.00 96.12 103 SER A C 1
ATOM 847 O O . SER A 1 103 ? 8.058 -7.459 -0.335 1.00 96.12 103 SER A O 1
ATOM 849 N N . ILE A 1 104 ? 6.388 -8.567 -1.372 1.00 95.62 104 ILE A N 1
ATOM 850 C CA . ILE A 1 104 ? 7.057 -9.876 -1.409 1.00 95.62 104 ILE A CA 1
ATOM 851 C C . ILE A 1 104 ? 8.187 -9.857 -2.446 1.00 95.62 104 ILE A C 1
ATOM 853 O O . ILE A 1 104 ? 9.267 -10.383 -2.194 1.00 95.62 104 ILE A O 1
ATOM 857 N N . MET A 1 105 ? 7.959 -9.214 -3.593 1.00 94.75 105 MET A N 1
ATOM 858 C CA . MET A 1 105 ? 8.888 -9.223 -4.728 1.00 94.75 105 MET A CA 1
ATOM 859 C C . MET A 1 105 ? 9.948 -8.113 -4.663 1.00 94.75 105 MET A C 1
ATOM 861 O O . MET A 1 105 ? 11.060 -8.288 -5.153 1.00 94.75 105 MET A O 1
ATOM 865 N N . LEU A 1 106 ? 9.614 -6.952 -4.090 1.00 96.25 106 LEU A N 1
ATOM 866 C CA . LEU A 1 106 ? 10.390 -5.716 -4.213 1.00 96.25 106 LEU A CA 1
ATOM 867 C C . LEU A 1 106 ? 10.655 -5.091 -2.835 1.00 96.25 106 LEU A C 1
ATOM 869 O O . LEU A 1 106 ? 9.893 -4.252 -2.349 1.00 96.25 106 LEU A O 1
ATOM 873 N N . LYS A 1 107 ? 11.790 -5.442 -2.214 1.00 95.94 107 LYS A N 1
ATOM 874 C CA . LYS A 1 107 ? 12.167 -4.968 -0.864 1.00 95.94 107 LYS A CA 1
ATOM 875 C C . LYS A 1 107 ? 12.197 -3.438 -0.740 1.00 95.94 107 LYS A C 1
ATOM 877 O O . LYS A 1 107 ? 11.745 -2.897 0.263 1.00 95.94 107 LYS A O 1
ATOM 882 N N . GLY A 1 108 ? 12.705 -2.735 -1.755 1.00 95.62 108 GLY A N 1
ATOM 883 C CA . GLY A 1 108 ? 12.735 -1.267 -1.755 1.00 95.62 108 GLY A CA 1
ATOM 884 C C . GLY A 1 108 ? 11.333 -0.650 -1.747 1.00 95.62 108 GLY A C 1
ATOM 885 O O . GLY A 1 108 ? 11.069 0.279 -0.992 1.00 95.62 108 GLY A O 1
ATOM 886 N N . VAL A 1 109 ? 10.412 -1.225 -2.523 1.00 95.69 109 VAL A N 1
ATOM 887 C CA . VAL A 1 109 ? 9.010 -0.788 -2.581 1.00 95.69 109 VAL A CA 1
ATOM 888 C C . VAL A 1 109 ? 8.296 -1.063 -1.254 1.00 95.69 109 VAL A C 1
ATOM 890 O O . VAL A 1 109 ? 7.611 -0.181 -0.740 1.00 95.69 109 VAL A O 1
AT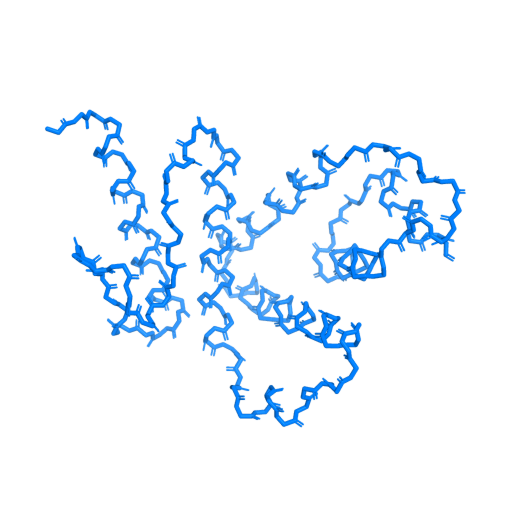OM 893 N N . LYS A 1 110 ? 8.539 -2.230 -0.638 1.00 96.56 110 LYS A N 1
ATOM 894 C CA . LYS A 1 110 ? 8.057 -2.539 0.718 1.00 96.56 110 LYS A CA 1
ATOM 895 C C . LYS A 1 110 ? 8.471 -1.460 1.719 1.00 96.56 110 LYS A C 1
ATOM 897 O O . LYS A 1 110 ? 7.632 -0.966 2.466 1.00 96.56 110 LYS A O 1
ATOM 902 N N . ASN A 1 111 ? 9.749 -1.079 1.722 1.00 96.38 111 ASN A N 1
ATOM 903 C CA . ASN A 1 111 ? 10.256 -0.057 2.638 1.00 96.38 111 ASN A CA 1
ATOM 904 C C . ASN A 1 111 ? 9.566 1.298 2.419 1.00 96.38 111 ASN A C 1
ATOM 906 O O . ASN A 1 111 ? 9.178 1.931 3.398 1.00 96.38 111 ASN A O 1
ATOM 910 N N . ASN A 1 112 ? 9.333 1.695 1.161 1.00 94.94 112 ASN A N 1
ATOM 911 C CA . ASN A 1 112 ? 8.616 2.933 0.837 1.00 94.94 112 ASN A CA 1
ATOM 912 C C . ASN A 1 112 ? 7.195 2.943 1.430 1.00 94.94 112 ASN A C 1
ATOM 914 O O . ASN A 1 112 ? 6.771 3.953 1.991 1.00 94.94 112 ASN A O 1
ATOM 918 N N . PHE A 1 113 ? 6.459 1.828 1.337 1.00 93.62 113 PHE A N 1
ATOM 919 C CA . PHE A 1 113 ? 5.119 1.721 1.926 1.00 93.62 113 PHE A CA 1
ATOM 920 C C . PHE A 1 113 ? 5.151 1.780 3.442 1.00 93.62 113 PHE A C 1
ATOM 922 O O . PHE A 1 113 ? 4.395 2.552 4.026 1.00 93.62 113 PHE A O 1
ATOM 929 N N . LEU A 1 114 ? 6.020 0.988 4.074 1.00 94.94 114 LEU A N 1
ATOM 930 C CA . LEU A 1 114 ? 6.126 0.950 5.530 1.00 94.94 114 LEU A CA 1
ATOM 931 C C . LEU A 1 114 ? 6.462 2.335 6.084 1.00 94.94 114 LEU A C 1
ATOM 933 O O . LEU A 1 114 ? 5.788 2.796 6.998 1.00 94.94 114 LEU A O 1
ATOM 937 N N . GLU A 1 115 ? 7.427 3.031 5.481 1.00 95.62 115 GLU A N 1
ATOM 938 C CA . GLU A 1 115 ? 7.793 4.386 5.890 1.00 95.62 115 GLU A CA 1
ATOM 939 C C . GLU A 1 115 ? 6.634 5.373 5.690 1.00 95.62 115 GLU A C 1
ATOM 941 O O . GLU A 1 115 ? 6.313 6.144 6.595 1.00 95.62 115 GLU A O 1
ATOM 946 N N . ASN A 1 116 ? 5.940 5.318 4.548 1.00 95.50 116 ASN A N 1
ATOM 947 C CA . ASN A 1 116 ? 4.785 6.179 4.295 1.00 95.50 116 ASN A CA 1
ATOM 948 C C . ASN A 1 116 ? 3.631 5.924 5.282 1.00 95.50 116 ASN A C 1
ATOM 950 O O . ASN A 1 116 ? 3.044 6.870 5.810 1.00 95.50 116 ASN A O 1
ATOM 954 N N . TYR A 1 117 ? 3.322 4.659 5.573 1.00 95.19 117 TYR A N 1
ATOM 955 C CA . TYR A 1 117 ? 2.302 4.296 6.554 1.00 95.19 117 TYR A CA 1
ATOM 956 C C . TYR A 1 117 ? 2.706 4.720 7.969 1.00 95.19 117 TYR A C 1
ATOM 958 O O . TYR A 1 117 ? 1.883 5.296 8.680 1.00 95.19 117 TYR A O 1
ATOM 966 N N . SER A 1 118 ? 3.968 4.539 8.366 1.00 92.56 118 SER A N 1
ATOM 967 C CA . SER A 1 118 ? 4.482 5.049 9.642 1.00 92.56 118 SER A CA 1
ATOM 968 C C . SER A 1 118 ? 4.348 6.569 9.750 1.00 92.56 118 SER A C 1
ATOM 970 O O . SER A 1 118 ? 3.876 7.062 10.774 1.00 92.56 118 SER A O 1
ATOM 972 N N . ASN A 1 119 ? 4.666 7.314 8.687 1.00 92.06 119 ASN A N 1
ATOM 973 C CA . ASN A 1 119 ? 4.491 8.768 8.652 1.00 92.06 119 ASN A CA 1
ATOM 974 C C . ASN A 1 119 ? 3.015 9.161 8.807 1.00 92.06 119 ASN A C 1
ATOM 976 O O . ASN A 1 119 ? 2.687 10.040 9.606 1.00 92.06 119 ASN A O 1
ATOM 980 N N . LYS A 1 120 ? 2.107 8.475 8.101 1.00 90.00 120 LYS A N 1
ATOM 981 C CA . LYS A 1 120 ? 0.657 8.699 8.210 1.00 90.00 120 LYS A CA 1
ATOM 982 C C . LYS A 1 120 ? 0.146 8.455 9.634 1.00 90.00 120 LYS A C 1
ATOM 984 O O . LYS A 1 120 ? -0.663 9.237 10.128 1.00 90.00 120 LYS A O 1
ATOM 989 N N . LEU A 1 121 ? 0.635 7.411 10.306 1.00 89.56 121 LEU A N 1
ATOM 990 C CA . LEU A 1 121 ? 0.290 7.120 11.701 1.00 89.56 121 LEU A CA 1
ATOM 991 C C . LEU A 1 121 ? 0.860 8.158 12.675 1.00 89.56 121 LEU A C 1
ATOM 993 O O . LEU A 1 121 ? 0.195 8.491 13.655 1.00 89.56 121 LEU A O 1
ATOM 997 N N . PHE A 1 122 ? 2.066 8.668 12.414 1.00 86.75 122 PHE A N 1
ATOM 998 C CA . PHE A 1 122 ? 2.727 9.666 13.256 1.00 86.75 122 PHE A CA 1
ATOM 999 C C . PHE A 1 122 ? 2.001 11.016 13.248 1.00 86.75 122 PHE A C 1
ATOM 1001 O O . PHE A 1 122 ? 1.764 11.591 14.306 1.00 86.75 122 PHE A O 1
ATOM 1008 N N . PHE A 1 123 ? 1.593 11.506 12.074 1.00 83.75 123 PHE A N 1
ATOM 1009 C CA . PHE A 1 123 ? 0.895 12.794 11.954 1.00 83.75 123 PHE A CA 1
ATOM 1010 C C . PHE A 1 123 ? -0.576 12.757 12.375 1.00 83.75 123 PHE A C 1
ATOM 1012 O O . PHE A 1 123 ? -1.257 13.786 12.346 1.00 83.75 123 PHE A O 1
ATOM 1019 N N . LYS A 1 124 ? -1.084 11.588 12.768 1.00 78.25 124 LYS A N 1
ATOM 1020 C CA . LYS A 1 124 ? -2.480 11.413 13.139 1.00 78.25 124 LYS A CA 1
ATOM 1021 C C . LYS A 1 124 ? -2.786 12.150 14.445 1.00 78.25 124 LYS A C 1
ATOM 1023 O O . LYS A 1 124 ? -2.283 11.790 15.509 1.00 78.25 124 LYS A O 1
ATOM 1028 N N . ARG A 1 125 ? -3.608 13.201 14.362 1.00 70.75 125 ARG A N 1
ATOM 1029 C CA . ARG A 1 125 ? -4.001 14.018 15.520 1.00 70.75 125 ARG A CA 1
ATOM 1030 C C . ARG A 1 125 ? -5.129 13.369 16.318 1.00 70.75 125 ARG A C 1
ATOM 1032 O O . ARG A 1 125 ? -5.867 12.520 15.829 1.00 70.75 125 ARG A O 1
ATOM 1039 N N . LYS A 1 126 ? -5.210 13.768 17.585 1.00 64.50 126 LYS A N 1
ATOM 1040 C CA . LYS A 1 126 ? -5.960 13.121 18.671 1.00 64.50 126 LYS A CA 1
ATOM 1041 C C . LYS A 1 126 ? -7.416 13.591 18.783 1.00 64.50 126 LYS A C 1
ATOM 1043 O O . LYS A 1 126 ? -8.057 13.288 19.789 1.00 64.50 126 LYS A O 1
ATOM 1048 N N . ASP A 1 127 ? -7.903 14.370 17.821 1.00 58.44 127 ASP A N 1
ATOM 1049 C CA . ASP A 1 127 ? -9.081 15.213 18.014 1.00 58.44 127 ASP A CA 1
ATOM 1050 C C . ASP A 1 127 ? -10.348 14.355 18.214 1.00 58.44 127 ASP A C 1
ATOM 1052 O O . ASP A 1 127 ? -10.899 13.758 17.300 1.00 58.44 127 ASP A O 1
ATOM 1056 N N . GLN A 1 128 ? -10.746 14.252 19.488 1.00 59.91 128 GLN A N 1
ATOM 1057 C CA . GLN A 1 128 ? -12.000 13.715 20.031 1.00 59.91 128 GLN A CA 1
ATOM 1058 C C . GLN A 1 128 ? -12.434 12.288 19.619 1.00 59.91 128 GLN A C 1
ATOM 1060 O O . GLN A 1 128 ? -13.612 12.032 19.370 1.00 59.91 128 GLN A O 1
ATOM 1065 N N . LEU A 1 129 ? -11.539 11.297 19.703 1.00 72.50 129 LEU A N 1
ATOM 1066 C CA . LEU A 1 129 ? -11.923 9.870 19.698 1.00 72.50 129 LEU A CA 1
ATOM 1067 C C . LEU A 1 129 ? -12.497 9.438 21.063 1.00 72.50 129 LEU A C 1
ATOM 1069 O O . LEU A 1 129 ? -11.791 8.864 21.909 1.00 72.50 129 LEU A O 1
ATOM 1073 N N . LYS A 1 130 ? -13.773 9.768 21.301 1.00 74.88 130 LYS A N 1
ATOM 1074 C CA . LYS A 1 130 ? -14.504 9.444 22.540 1.00 74.88 130 LYS A CA 1
ATOM 1075 C C . LYS A 1 130 ? -15.317 8.152 22.432 1.00 74.88 130 LYS A C 1
ATOM 1077 O O . LYS A 1 130 ? -15.278 7.364 23.371 1.00 74.88 130 LYS A O 1
ATOM 1082 N N . ASN A 1 131 ? -15.997 7.924 21.310 1.00 80.94 131 ASN A N 1
ATOM 1083 C CA . ASN A 1 131 ? -16.900 6.791 21.097 1.00 80.94 131 ASN A CA 1
ATOM 1084 C C . ASN A 1 131 ? -16.711 6.163 19.698 1.00 80.94 131 ASN A C 1
ATOM 1086 O O . ASN A 1 131 ? -15.975 6.692 18.861 1.00 80.94 131 ASN A O 1
ATOM 1090 N N . LYS A 1 132 ? -17.385 5.030 19.461 1.00 84.44 132 LYS A N 1
ATOM 1091 C CA . LYS A 1 132 ? -17.365 4.279 18.194 1.00 84.44 132 LYS A CA 1
ATOM 1092 C C . LYS A 1 132 ? -17.871 5.092 17.000 1.00 84.44 132 LYS A C 1
ATOM 1094 O O . LYS A 1 132 ? -17.362 4.943 15.897 1.00 84.44 132 LYS A O 1
ATOM 1099 N N . GLU A 1 133 ? -18.854 5.958 17.220 1.00 85.06 133 GLU A N 1
ATOM 1100 C CA . GLU A 1 133 ? -19.485 6.781 16.177 1.00 85.06 133 GLU A CA 1
ATOM 1101 C C . GLU A 1 133 ? -18.509 7.792 15.560 1.00 85.06 133 GLU A C 1
ATOM 1103 O O . GLU A 1 133 ? -18.630 8.136 14.387 1.00 85.06 133 GLU A O 1
ATOM 1108 N N . ASN A 1 134 ? -17.491 8.207 16.319 1.00 82.50 134 ASN A N 1
ATOM 1109 C CA . ASN A 1 134 ? -16.446 9.116 15.849 1.00 82.50 134 ASN A CA 1
ATOM 1110 C C . ASN A 1 134 ? -15.364 8.414 15.007 1.00 82.50 134 ASN A C 1
ATOM 1112 O O . ASN A 1 134 ? -14.449 9.073 14.509 1.00 82.50 134 ASN A O 1
ATOM 1116 N N . VAL A 1 135 ? -15.422 7.086 14.866 1.00 86.75 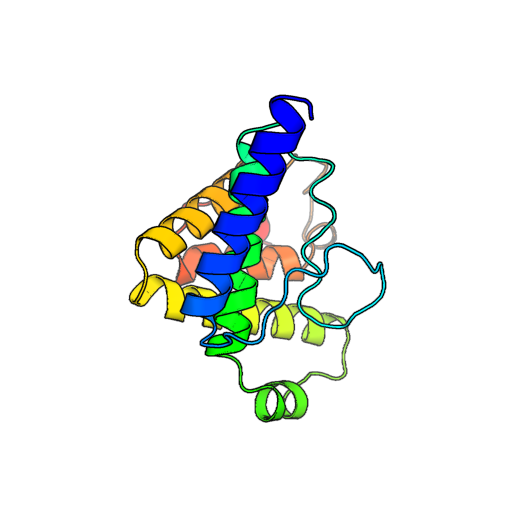135 VAL A N 1
ATOM 1117 C CA . VAL A 1 135 ? -14.441 6.308 14.106 1.00 86.75 135 VAL A CA 1
ATOM 1118 C C . VAL A 1 135 ? -14.895 6.154 12.660 1.00 86.75 135 VAL A C 1
ATOM 1120 O O . VAL A 1 135 ? -15.935 5.567 12.366 1.00 86.75 135 VAL A O 1
ATOM 1123 N N . ASN A 1 136 ? -14.063 6.604 11.721 1.00 90.00 136 ASN A N 1
ATOM 1124 C CA . ASN A 1 136 ? -14.286 6.312 10.312 1.00 90.00 136 ASN A CA 1
ATOM 1125 C C . ASN A 1 136 ? -14.014 4.822 10.028 1.00 90.00 136 ASN A C 1
ATOM 1127 O O . ASN A 1 136 ? -12.901 4.336 10.232 1.00 90.00 136 ASN A O 1
ATOM 1131 N N . ILE A 1 137 ? -15.010 4.101 9.505 1.00 91.25 137 ILE A N 1
ATOM 1132 C CA . ILE A 1 137 ? -14.897 2.658 9.236 1.00 91.25 137 ILE A CA 1
ATOM 1133 C C . ILE A 1 137 ? -13.779 2.311 8.240 1.00 91.25 137 ILE A C 1
ATOM 1135 O O . ILE A 1 137 ? -13.079 1.319 8.425 1.00 91.25 137 ILE A O 1
ATOM 1139 N N . THR A 1 138 ? -13.566 3.137 7.211 1.00 92.62 138 THR A N 1
ATOM 1140 C CA . THR A 1 138 ? -12.502 2.926 6.213 1.00 92.62 138 THR A CA 1
ATOM 1141 C C . THR A 1 138 ? -11.129 3.072 6.848 1.00 92.62 138 THR A C 1
ATOM 1143 O O . THR A 1 138 ? -10.204 2.335 6.520 1.00 92.62 138 THR A O 1
ATOM 1146 N N . GLU A 1 139 ? -11.003 3.996 7.794 1.00 91.62 139 GLU A N 1
ATOM 1147 C CA . GLU A 1 139 ? -9.771 4.199 8.537 1.00 91.62 139 GLU A CA 1
ATOM 1148 C C . GLU A 1 139 ? -9.483 3.043 9.500 1.00 91.62 139 GLU A C 1
ATOM 1150 O O . GLU A 1 139 ? -8.364 2.530 9.521 1.00 91.62 139 GLU A O 1
ATOM 1155 N N . ALA A 1 140 ? -10.483 2.603 10.267 1.00 93.94 140 ALA A N 1
ATOM 1156 C CA . ALA A 1 140 ? -10.347 1.429 11.125 1.00 93.94 140 ALA A CA 1
ATOM 1157 C C . ALA A 1 140 ? -9.964 0.191 10.299 1.00 93.94 140 ALA A C 1
ATOM 1159 O O . ALA A 1 140 ? -9.057 -0.554 10.668 1.00 93.94 140 ALA A O 1
ATOM 1160 N N . PHE A 1 141 ? -10.588 0.019 9.133 1.00 96.44 141 PHE A N 1
ATOM 1161 C CA . PHE A 1 141 ? -10.253 -1.061 8.217 1.00 96.44 141 PHE A CA 1
ATOM 1162 C C . PHE A 1 141 ? -8.815 -0.956 7.687 1.00 96.44 141 PHE A C 1
ATOM 1164 O O . PHE A 1 141 ? -8.103 -1.957 7.673 1.00 96.44 141 PHE A O 1
ATOM 1171 N N . GLU A 1 142 ? -8.333 0.238 7.326 1.00 95.62 142 GLU A N 1
ATOM 1172 C CA . GLU A 1 142 ? -6.929 0.439 6.939 1.00 95.62 142 GLU A CA 1
ATOM 1173 C C . GLU A 1 142 ? -5.976 0.020 8.061 1.00 95.62 142 GLU A C 1
ATOM 1175 O O . GLU A 1 142 ? -5.060 -0.763 7.825 1.00 95.62 142 GLU A O 1
ATOM 1180 N N . LEU A 1 143 ? -6.219 0.476 9.292 1.00 95.75 143 LEU A N 1
ATOM 1181 C CA . LEU A 1 143 ? -5.400 0.126 10.456 1.00 95.75 143 LEU A CA 1
ATOM 1182 C C . LEU A 1 143 ? -5.365 -1.383 10.703 1.00 95.75 143 LEU A C 1
ATOM 1184 O O . LEU A 1 143 ? -4.291 -1.938 10.942 1.00 95.75 143 LEU A O 1
ATOM 1188 N N . TYR A 1 144 ? -6.518 -2.048 10.600 1.00 96.62 144 TYR A N 1
ATOM 1189 C CA . TYR A 1 144 ? -6.615 -3.499 10.707 1.00 96.62 144 TYR A CA 1
ATOM 1190 C C . TYR A 1 144 ? -5.745 -4.181 9.647 1.00 96.62 144 TYR A C 1
ATOM 1192 O O . TYR A 1 144 ? -4.952 -5.068 9.967 1.00 96.62 144 TYR A O 1
ATOM 1200 N N . MET A 1 145 ? -5.840 -3.744 8.392 1.00 97.06 145 MET A N 1
ATOM 1201 C CA . MET A 1 145 ? -5.071 -4.337 7.302 1.00 97.06 145 MET A CA 1
ATOM 1202 C C . MET A 1 145 ? -3.560 -4.107 7.480 1.00 97.06 145 MET A C 1
ATOM 1204 O O . MET A 1 145 ? -2.764 -5.027 7.298 1.00 97.06 145 MET A O 1
ATOM 1208 N N . LEU A 1 146 ? -3.145 -2.907 7.892 1.00 95.75 146 LEU A N 1
ATOM 1209 C CA . LEU A 1 146 ? -1.737 -2.586 8.149 1.00 95.75 146 LEU A CA 1
ATOM 1210 C C . LEU A 1 146 ? -1.149 -3.417 9.296 1.00 95.75 146 LEU A C 1
ATOM 1212 O O . LEU A 1 146 ? -0.027 -3.917 9.184 1.00 95.75 146 LEU A O 1
ATOM 1216 N N . LYS A 1 147 ? -1.910 -3.593 10.380 1.00 96.19 147 LYS A N 1
ATOM 1217 C CA . LYS A 1 147 ? -1.499 -4.404 11.529 1.00 96.19 147 LYS A CA 1
ATOM 1218 C C . LYS A 1 147 ? -1.335 -5.875 11.153 1.00 96.19 147 LYS A C 1
ATOM 1220 O O . LYS A 1 147 ? -0.316 -6.462 11.491 1.00 96.19 147 LYS A O 1
ATOM 1225 N N . ASN A 1 148 ? -2.302 -6.449 10.436 1.00 96.06 148 ASN A N 1
ATOM 1226 C CA . ASN A 1 148 ? -2.340 -7.892 10.176 1.00 96.06 148 ASN A CA 1
ATOM 1227 C C . ASN A 1 148 ? -1.535 -8.337 8.945 1.00 96.06 148 ASN A C 1
ATOM 1229 O O . ASN A 1 148 ? -1.034 -9.455 8.932 1.00 96.06 148 ASN A O 1
ATOM 1233 N N . PHE A 1 149 ? -1.400 -7.496 7.912 1.00 95.06 149 PHE A N 1
ATOM 1234 C CA . PHE A 1 149 ? -0.726 -7.886 6.662 1.00 95.06 149 PHE A CA 1
ATOM 1235 C C . PHE A 1 149 ? 0.663 -7.269 6.491 1.00 95.06 149 PHE A C 1
ATOM 1237 O O . PHE A 1 149 ? 1.528 -7.874 5.861 1.00 95.06 149 PHE A O 1
ATOM 1244 N N . PHE A 1 150 ? 0.903 -6.084 7.057 1.00 92.38 150 PHE A N 1
ATOM 1245 C CA . PHE A 1 150 ? 2.214 -5.429 7.009 1.00 92.38 150 PHE A CA 1
ATOM 1246 C C . PHE A 1 150 ? 2.976 -5.493 8.335 1.00 92.38 150 PHE A C 1
ATOM 1248 O O . PHE A 1 150 ? 4.124 -5.048 8.384 1.00 92.38 150 PHE A O 1
ATOM 1255 N N . ASN A 1 151 ? 2.374 -6.056 9.389 1.00 91.94 151 ASN A N 1
ATOM 1256 C CA . ASN A 1 151 ? 2.940 -6.124 10.739 1.00 91.94 151 ASN A CA 1
ATOM 1257 C C . ASN A 1 151 ? 3.387 -4.749 11.261 1.00 91.94 151 ASN A C 1
ATOM 1259 O O . ASN A 1 151 ? 4.392 -4.627 11.966 1.00 91.94 151 ASN A O 1
ATOM 1263 N N . ILE A 1 152 ? 2.657 -3.690 10.894 1.00 92.62 152 ILE A N 1
ATOM 1264 C CA . ILE A 1 152 ? 2.956 -2.339 11.366 1.00 92.62 152 ILE A CA 1
ATOM 1265 C C . ILE A 1 152 ? 2.511 -2.219 12.819 1.00 92.62 152 ILE A C 1
ATOM 1267 O O . ILE A 1 152 ? 1.342 -2.424 13.149 1.00 92.62 152 ILE A O 1
ATOM 1271 N N . LYS A 1 153 ? 3.448 -1.828 13.688 1.00 92.06 153 LYS A N 1
ATOM 1272 C CA . LYS A 1 153 ? 3.143 -1.500 15.079 1.00 92.06 153 LYS A CA 1
ATOM 1273 C C . LYS A 1 153 ? 2.304 -0.225 15.130 1.00 92.06 153 LYS A C 1
ATOM 1275 O O . LYS A 1 153 ? 2.768 0.851 14.752 1.00 92.06 153 LYS A O 1
ATOM 1280 N N . LEU A 1 154 ? 1.075 -0.357 15.612 1.00 92.50 154 LEU A N 1
ATOM 1281 C CA . LEU A 1 154 ? 0.162 0.763 15.780 1.00 92.50 154 LEU A CA 1
ATOM 1282 C C . LEU A 1 154 ? 0.507 1.570 17.039 1.00 92.50 154 LEU A C 1
ATOM 1284 O O . LEU A 1 154 ? 1.036 1.045 18.019 1.00 92.50 154 LEU A O 1
ATOM 1288 N N . ASN A 1 155 ? 0.205 2.869 17.011 1.00 90.56 155 ASN A N 1
ATOM 1289 C CA . ASN A 1 155 ? 0.264 3.714 18.202 1.00 90.56 155 ASN A CA 1
ATOM 1290 C C . ASN A 1 155 ? -1.011 3.551 19.048 1.00 90.56 155 ASN A C 1
ATOM 1292 O O . ASN A 1 155 ? -2.031 3.066 18.560 1.00 90.56 155 ASN A O 1
ATOM 1296 N N . ASN A 1 156 ? -0.979 4.013 20.303 1.00 90.00 156 ASN A N 1
ATOM 1297 C CA . ASN A 1 156 ? -2.103 3.864 21.239 1.00 90.00 156 ASN A CA 1
ATOM 1298 C C . ASN A 1 156 ? -3.428 4.415 20.686 1.00 90.00 156 ASN A C 1
ATOM 1300 O O . ASN A 1 156 ? -4.489 3.866 20.961 1.00 90.00 156 ASN A O 1
ATOM 1304 N N . LEU A 1 157 ? -3.376 5.492 19.894 1.00 89.38 157 LEU A N 1
ATOM 1305 C CA . LEU A 1 157 ? -4.561 6.074 19.262 1.00 89.38 157 LEU A CA 1
ATOM 1306 C C . LEU A 1 157 ? -5.183 5.118 18.237 1.00 89.38 157 LEU A C 1
ATOM 1308 O O . LEU A 1 157 ? -6.395 4.931 18.209 1.00 89.38 157 LEU A O 1
ATOM 1312 N N . SER A 1 158 ? -4.343 4.516 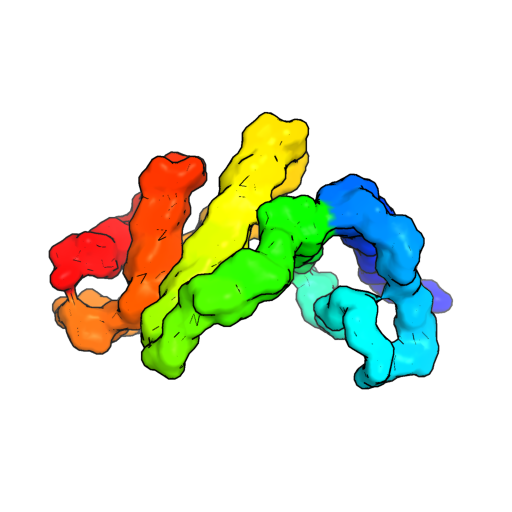17.404 1.00 91.44 158 SER A N 1
ATOM 1313 C CA . SER A 1 158 ? -4.753 3.588 16.353 1.00 91.44 158 SER A CA 1
ATOM 1314 C C . SER A 1 158 ? -5.223 2.252 16.928 1.00 91.44 158 SER A C 1
ATOM 1316 O O . SER A 1 158 ? -6.201 1.699 16.441 1.00 91.44 158 SER A O 1
ATOM 1318 N N . GLU A 1 159 ? -4.597 1.773 18.005 1.00 92.50 159 GLU A N 1
ATOM 1319 C CA . GLU A 1 159 ? -5.095 0.609 18.753 1.00 92.50 159 GLU A CA 1
ATOM 1320 C C . GLU A 1 159 ? -6.461 0.895 19.391 1.00 92.50 159 GLU A C 1
ATOM 1322 O O . GLU A 1 159 ? -7.364 0.067 19.307 1.00 92.50 159 GLU A O 1
ATOM 1327 N N . LYS A 1 160 ? -6.668 2.100 19.945 1.00 90.69 160 LYS A N 1
ATOM 1328 C CA . LYS A 1 160 ? -7.976 2.505 20.480 1.00 90.69 160 LYS A CA 1
ATOM 1329 C C . LYS A 1 160 ? -9.061 2.504 19.399 1.00 90.69 160 LYS A C 1
ATOM 1331 O O . LYS A 1 160 ? -10.165 2.040 19.659 1.00 90.69 160 LYS A O 1
ATOM 1336 N N . ILE A 1 161 ? -8.752 2.978 18.191 1.00 91.25 161 ILE A N 1
ATOM 1337 C CA . ILE A 1 161 ? -9.684 2.927 17.053 1.00 91.25 161 ILE A CA 1
ATOM 1338 C C . ILE A 1 161 ? -10.133 1.493 16.759 1.00 91.25 161 ILE A C 1
ATOM 1340 O O . ILE A 1 161 ? -11.316 1.272 16.533 1.00 91.25 161 ILE A O 1
ATOM 1344 N N . LEU A 1 162 ? -9.209 0.529 16.795 1.00 92.31 162 LEU A N 1
ATOM 1345 C CA . LEU A 1 162 ? -9.523 -0.882 16.554 1.00 92.31 162 LEU A CA 1
ATOM 1346 C C . LEU A 1 162 ? -10.279 -1.559 17.707 1.00 92.31 162 LEU A C 1
ATOM 1348 O O . LEU A 1 162 ? -10.806 -2.649 17.511 1.00 92.31 162 LEU A O 1
ATOM 1352 N N . SER A 1 163 ? -10.316 -0.949 18.894 1.00 90.62 163 SER A N 1
ATOM 1353 C CA . SER A 1 163 ? -11.004 -1.506 20.068 1.00 90.62 163 SER A CA 1
ATOM 1354 C C . SER A 1 163 ? -12.505 -1.192 20.150 1.00 90.62 163 SER A C 1
ATOM 1356 O O . SER A 1 163 ? -13.183 -1.770 20.996 1.00 90.62 163 SER A O 1
ATOM 1358 N N . PHE A 1 164 ? -13.018 -0.282 19.313 1.00 87.31 164 PHE A N 1
ATOM 1359 C CA . PHE A 1 164 ? -14.434 0.116 19.265 1.00 87.31 164 PHE A CA 1
ATOM 1360 C C . PHE A 1 164 ? -15.272 -0.766 18.323 1.00 87.31 164 PHE A C 1
ATOM 1362 O O . PHE A 1 164 ? -16.476 -0.994 18.605 1.00 87.31 164 PHE A O 1
#

Secondary structure (DSSP, 8-state):
--HHHHHHHHHHHHHHHHHHHHHT-TT----SS-TT-SS-----GGG--SHHHHHHHHHHHHHHHHHHHH--HHHHHHT--SSHHHHHHHHHHHHHHHHHHHHHH-HHHHHHHHHHHHHHHHT---TT--SGGGS-HHHHHHHHHHHHHS-----HHHHHHHT-

Sequence (164 aa):
MSKEGNLKERFKQALLSTAKVISDDYKIKIDKKNKSSKNMDFFELDNLNTRFDFIKYRAETDSKALRKKFSNNRVYKLNLPKNSSCKSLYELSEKIRCELLGSIMLKGVKNNFLENYSNKLFFKRKDQLKNKENVNITEAFELYMLKNFFNIKLNNLSEKILSF

Organism: NCBI:txid408172

pLDDT: mean 85.63, std 15.84, range [34.22, 98.19]

Foldseek 3Di:
DDPVVVVLVVLVVVLQVLLCVLQVPPVQDDPPDDPDDPRDCLDPLVPPDDPLSSLQSNLVSSLVSLLNRPPDPVVLVVPQDPDPLVNLLSVLVSSLVSQLVCVVVPVVSLVSNLVNVVVVQVPDDDPDPPDLVPADPSLLSNLVSCCPRVVRDHDPSNVSNVVD

Radius of gyration: 17.51 Å; chains: 1; bounding box: 41×37×45 Å